Protein AF-A0A6G1I5U6-F1 (afdb_monomer_lite)

InterPro domains:
  IPR033118 EXPERA domain [PF05241] (6-93)
  IPR033118 EXPERA domain [PS51751] (1-90)
  IPR051987 Sigma-2 receptor-like [PTHR31204] (6-94)

Secondary structure (DSSP, 8-state):
-----S-HHHHHHHHHIIIIIHHHHHHHHHHHHTT-TTHHHHHHHHHHHHHHHHHHHHHHHHH-SSS-HHHHHHHHHHHHHHHHHHHHHHHHHHHHHHHHHHHHHHHHTT--

Sequence (112 aa):
MYADTASAWFKLYIWLEVLYHAPLSAWAVGALWRDDPKVPVHLLGYAVQTAVTTATCIAEYLSWEDFSAEQKLQLGYLYVPYLAVAVFMGVDMFGRLLGQVERARGGVKKVQ

Structure (mmCIF, N/CA/C/O backbone):
data_AF-A0A6G1I5U6-F1
#
_entry.id   AF-A0A6G1I5U6-F1
#
loop_
_atom_site.group_PDB
_atom_site.id
_atom_site.type_symbol
_atom_site.label_atom_id
_atom_site.label_alt_id
_atom_site.label_comp_id
_atom_site.label_asym_id
_atom_site.label_entity_id
_atom_site.label_seq_id
_atom_site.pdbx_PDB_ins_code
_atom_site.Cartn_x
_atom_site.Cartn_y
_atom_site.Cartn_z
_atom_site.occupancy
_atom_site.B_iso_or_equiv
_atom_site.auth_seq_id
_atom_site.auth_comp_id
_atom_site.auth_asym_id
_atom_site.auth_atom_id
_atom_site.pdbx_PDB_model_num
ATOM 1 N N . MET A 1 1 ? -5.345 -16.663 -31.226 1.00 42.28 1 MET A N 1
ATOM 2 C CA . MET A 1 1 ? -5.432 -16.838 -29.762 1.00 42.28 1 MET A CA 1
ATOM 3 C C . MET A 1 1 ? -4.231 -16.113 -29.181 1.00 42.28 1 MET A C 1
ATOM 5 O O . MET A 1 1 ? -3.128 -16.620 -29.320 1.00 42.28 1 MET A O 1
ATOM 9 N N . TYR A 1 2 ? -4.400 -14.874 -28.706 1.00 48.34 2 TYR A N 1
ATOM 10 C CA . TYR A 1 2 ? -3.293 -14.122 -28.108 1.00 48.34 2 TYR A CA 1
ATOM 11 C C . TYR A 1 2 ? -2.873 -14.864 -26.842 1.00 48.34 2 TYR A C 1
ATOM 13 O O . TYR A 1 2 ? -3.663 -14.976 -25.907 1.00 48.34 2 TYR A O 1
ATOM 21 N N . ALA A 1 3 ? -1.678 -15.455 -26.866 1.00 49.84 3 ALA A N 1
ATOM 22 C CA . ALA A 1 3 ? -1.072 -16.005 -25.670 1.00 49.84 3 ALA A CA 1
ATOM 23 C C . ALA A 1 3 ? -0.978 -14.866 -24.655 1.00 49.84 3 ALA A C 1
ATOM 25 O O . ALA A 1 3 ? -0.469 -13.794 -24.960 1.00 49.84 3 ALA A O 1
ATOM 26 N N . ASP A 1 4 ? -1.558 -15.093 -23.490 1.00 58.81 4 ASP A N 1
ATOM 27 C CA . ASP A 1 4 ? -1.615 -14.164 -22.377 1.00 58.81 4 ASP A CA 1
ATOM 28 C C . ASP A 1 4 ? -0.184 -13.892 -21.873 1.00 58.81 4 ASP A C 1
ATOM 30 O O . ASP A 1 4 ? 0.354 -14.659 -21.070 1.00 58.81 4 ASP A O 1
ATOM 34 N N . THR A 1 5 ? 0.446 -12.846 -22.430 1.00 69.62 5 THR A N 1
ATOM 35 C CA . THR A 1 5 ? 1.865 -12.472 -22.264 1.00 69.62 5 THR A CA 1
ATOM 36 C C . THR A 1 5 ? 2.197 -11.938 -20.876 1.00 69.62 5 THR A C 1
ATOM 38 O O . THR A 1 5 ? 3.357 -11.645 -20.595 1.00 69.62 5 THR A O 1
ATOM 41 N N . ALA A 1 6 ? 1.201 -11.784 -20.003 1.00 76.50 6 ALA A N 1
ATOM 42 C CA . ALA A 1 6 ? 1.443 -11.401 -18.627 1.00 76.50 6 ALA A CA 1
ATOM 43 C C . ALA A 1 6 ? 2.128 -12.543 -17.864 1.00 76.50 6 ALA A C 1
ATOM 45 O O . ALA A 1 6 ? 1.828 -13.728 -18.043 1.00 76.50 6 ALA A O 1
ATOM 46 N N . SER A 1 7 ? 3.030 -12.178 -16.961 1.00 85.81 7 SER A N 1
ATOM 47 C CA . SER A 1 7 ? 3.628 -13.118 -16.023 1.00 85.81 7 SER A CA 1
ATOM 48 C C . SER A 1 7 ? 2.555 -13.734 -15.111 1.00 85.81 7 SER A C 1
ATOM 50 O O . SER A 1 7 ? 1.530 -13.121 -14.800 1.00 85.81 7 SER A O 1
ATOM 52 N N . ALA A 1 8 ? 2.778 -14.969 -14.655 1.00 90.44 8 ALA A N 1
ATOM 53 C CA . ALA A 1 8 ? 1.827 -15.657 -13.777 1.00 90.44 8 ALA A CA 1
ATOM 54 C C . ALA A 1 8 ? 1.589 -14.902 -12.453 1.00 90.44 8 ALA A C 1
ATOM 56 O O . ALA A 1 8 ? 0.464 -14.876 -11.952 1.00 90.44 8 ALA A O 1
ATOM 57 N N . TRP A 1 9 ? 2.624 -14.243 -11.919 1.00 90.06 9 TRP A N 1
ATOM 58 C CA . TRP A 1 9 ? 2.517 -13.421 -10.713 1.00 90.06 9 TRP A CA 1
ATOM 59 C C . TRP A 1 9 ? 1.619 -12.196 -10.931 1.00 90.06 9 TRP A C 1
ATOM 61 O O . TRP A 1 9 ? 0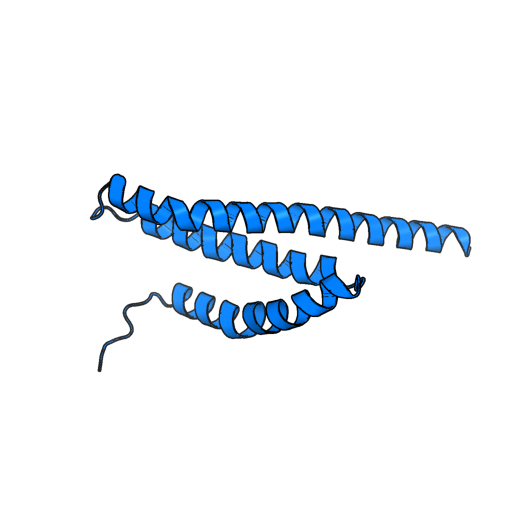.818 -11.866 -10.059 1.00 90.06 9 TRP A O 1
ATOM 71 N N . PHE A 1 10 ? 1.680 -11.563 -12.107 1.00 90.50 10 PHE A N 1
ATOM 72 C CA . PHE A 1 10 ? 0.854 -10.395 -12.407 1.00 90.50 10 PHE A CA 1
ATOM 73 C C . PHE A 1 10 ? -0.621 -10.786 -12.505 1.00 90.50 10 PHE A C 1
ATOM 75 O O . PHE A 1 10 ? -1.482 -10.126 -11.930 1.00 90.50 10 PHE A O 1
ATOM 82 N N . LYS A 1 11 ? -0.919 -11.929 -13.137 1.00 91.50 11 LYS A N 1
ATOM 83 C CA . LYS A 1 11 ? -2.285 -12.479 -13.183 1.00 91.50 11 LYS A CA 1
ATOM 84 C C . LYS A 1 11 ? -2.825 -12.771 -11.789 1.00 91.50 11 LYS A C 1
ATOM 86 O O . LYS A 1 11 ? -3.983 -12.472 -11.515 1.00 91.50 11 LYS A O 1
ATOM 91 N N . LEU A 1 12 ? -1.999 -13.329 -10.903 1.00 93.25 12 LEU A N 1
ATOM 92 C CA . LEU A 1 12 ? -2.380 -13.537 -9.507 1.00 93.25 12 LEU A CA 1
ATOM 93 C C . LEU A 1 12 ? -2.746 -12.208 -8.831 1.00 93.25 12 LEU A C 1
ATOM 95 O O . LEU A 1 12 ? -3.758 -12.147 -8.140 1.00 93.25 12 LEU A O 1
ATOM 99 N N . TYR A 1 13 ? -1.977 -11.142 -9.058 1.00 94.12 13 TYR A N 1
ATOM 100 C CA . TYR A 1 13 ? -2.279 -9.822 -8.496 1.00 94.12 13 TYR A CA 1
ATOM 101 C C . TYR A 1 13 ? -3.589 -9.236 -9.027 1.00 94.12 13 TYR A C 1
ATOM 103 O O . TYR A 1 13 ? -4.362 -8.710 -8.232 1.00 94.12 13 TYR A O 1
ATOM 111 N N . ILE A 1 14 ? -3.900 -9.415 -10.315 1.00 92.81 14 ILE A N 1
ATOM 112 C CA . ILE A 1 14 ? -5.213 -9.043 -10.869 1.00 92.81 14 ILE A CA 1
ATOM 113 C C . ILE A 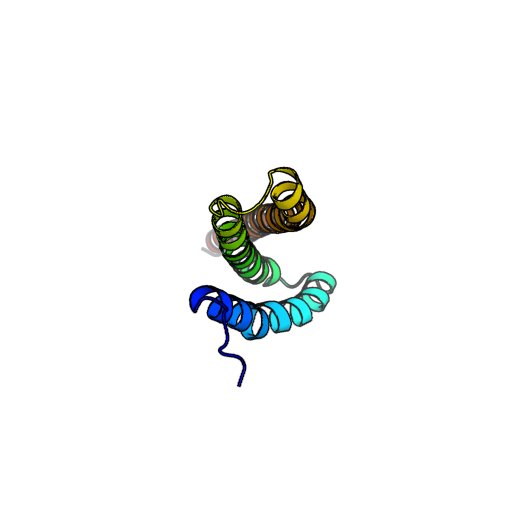1 14 ? -6.342 -9.817 -10.177 1.00 92.81 14 ILE A C 1
ATOM 115 O O . ILE A 1 14 ? -7.354 -9.232 -9.796 1.00 92.81 14 ILE A O 1
ATOM 119 N N . TRP A 1 15 ? -6.175 -11.123 -9.954 1.00 93.88 15 TRP A N 1
ATOM 120 C CA . TRP A 1 15 ? -7.167 -11.912 -9.219 1.00 93.88 15 TRP A CA 1
ATOM 121 C C . TRP A 1 15 ? -7.335 -11.444 -7.775 1.00 93.88 15 TRP A C 1
ATOM 123 O O . TRP A 1 15 ? -8.462 -11.359 -7.293 1.00 93.88 15 TRP A O 1
ATOM 133 N N . LEU A 1 16 ? -6.243 -11.109 -7.089 1.00 93.88 16 LEU A N 1
ATOM 134 C CA . LEU A 1 16 ? -6.296 -10.537 -5.745 1.00 93.88 16 LEU A CA 1
ATOM 135 C C . LEU A 1 16 ? -7.011 -9.178 -5.735 1.00 93.88 16 LEU A C 1
ATOM 137 O O . LEU A 1 16 ? -7.788 -8.898 -4.825 1.00 93.88 16 LEU A O 1
ATOM 141 N N . GLU A 1 17 ? -6.807 -8.347 -6.751 1.00 92.38 17 GLU A N 1
ATOM 142 C CA . GLU A 1 17 ? -7.501 -7.068 -6.874 1.00 92.38 17 GLU A CA 1
ATOM 143 C C . GLU A 1 17 ? -9.010 -7.267 -7.087 1.00 92.38 17 GLU A C 1
ATOM 145 O O . GLU A 1 17 ? -9.829 -6.670 -6.389 1.00 92.38 17 GLU A O 1
ATOM 150 N N . VAL A 1 18 ? -9.402 -8.180 -7.975 1.00 93.50 18 VAL A N 1
ATOM 151 C CA . VAL A 1 18 ? -10.817 -8.454 -8.272 1.00 93.50 18 VAL A CA 1
ATOM 152 C C . VAL A 1 18 ? -11.533 -9.144 -7.109 1.00 93.50 18 VAL A C 1
ATOM 154 O O . VAL A 1 18 ? -12.679 -8.813 -6.817 1.00 93.50 18 VAL A O 1
ATOM 157 N N . LEU A 1 19 ? -10.893 -10.108 -6.445 1.00 94.19 19 LEU A N 1
ATOM 158 C CA . LEU A 1 19 ? -11.540 -10.934 -5.419 1.00 94.19 19 LEU A CA 1
ATOM 159 C C . LEU A 1 19 ? -11.446 -10.341 -4.013 1.00 94.19 19 LEU A C 1
ATOM 161 O O . LEU A 1 19 ? -12.317 -10.612 -3.189 1.00 94.19 19 LEU A O 1
ATOM 165 N N . TYR A 1 20 ? -10.407 -9.555 -3.724 1.00 92.44 20 TYR A N 1
ATOM 166 C CA . TYR A 1 20 ? -10.200 -8.963 -2.404 1.00 92.44 20 TYR A CA 1
ATOM 167 C C . TYR A 1 20 ? -10.339 -7.441 -2.426 1.00 92.44 20 TYR A C 1
ATOM 169 O O . TYR A 1 20 ? -11.166 -6.917 -1.681 1.00 92.44 20 TYR A O 1
ATOM 177 N N . HIS A 1 21 ? -9.601 -6.722 -3.281 1.00 92.81 21 HIS A N 1
ATOM 178 C CA . HIS A 1 21 ? -9.656 -5.253 -3.270 1.00 92.81 21 HIS A CA 1
ATOM 179 C C . HIS A 1 21 ? -11.039 -4.730 -3.653 1.00 92.81 21 HIS A C 1
ATOM 181 O O . HIS A 1 21 ? -11.623 -3.988 -2.874 1.00 92.81 21 HIS A O 1
ATOM 187 N N . ALA A 1 22 ? -11.603 -5.136 -4.792 1.00 93.88 22 ALA A N 1
ATOM 188 C CA . ALA A 1 22 ? -12.858 -4.571 -5.286 1.00 93.88 22 ALA A CA 1
ATOM 189 C C . ALA A 1 22 ? -14.046 -4.755 -4.311 1.00 93.88 22 ALA A C 1
ATOM 191 O O . ALA A 1 22 ? -14.693 -3.754 -3.975 1.00 93.88 22 ALA A O 1
ATOM 192 N N . PRO A 1 23 ? -14.325 -5.961 -3.773 1.00 94.81 23 PRO A N 1
ATOM 193 C CA . PRO A 1 23 ? -15.370 -6.137 -2.767 1.00 94.81 23 PRO A CA 1
ATOM 194 C C . PRO A 1 23 ? -15.088 -5.352 -1.486 1.00 94.81 23 PRO A C 1
ATOM 196 O O . PRO A 1 23 ? -16.004 -4.765 -0.902 1.00 94.81 23 PRO A O 1
ATOM 199 N N . LEU A 1 24 ? -13.823 -5.309 -1.050 1.00 94.69 24 LEU A N 1
ATOM 200 C CA . LEU A 1 24 ? -13.465 -4.602 0.169 1.00 94.69 24 LEU A CA 1
ATOM 201 C C . LEU A 1 24 ? -13.583 -3.090 0.008 1.00 94.69 24 LEU A C 1
ATOM 203 O O . LEU A 1 24 ? -14.098 -2.451 0.915 1.00 94.69 24 LEU A O 1
ATOM 207 N N . SER A 1 25 ? -13.183 -2.517 -1.126 1.00 94.06 25 SER A N 1
ATOM 208 C CA . SER A 1 25 ? -13.344 -1.093 -1.430 1.00 94.06 25 SER A CA 1
ATOM 209 C C . SER A 1 25 ? -14.818 -0.697 -1.432 1.00 94.06 25 SER A C 1
ATOM 211 O O . SER A 1 25 ? -15.178 0.304 -0.813 1.00 94.06 25 SER A O 1
ATOM 213 N N . ALA A 1 26 ? -15.689 -1.512 -2.041 1.00 95.44 26 ALA A N 1
ATOM 214 C CA . ALA A 1 26 ? -17.132 -1.276 -2.028 1.00 95.44 26 ALA A CA 1
ATOM 215 C C . ALA A 1 26 ? -17.701 -1.266 -0.597 1.00 95.44 26 ALA A C 1
ATOM 217 O O . ALA A 1 26 ? -18.475 -0.378 -0.233 1.00 95.44 26 ALA A O 1
ATOM 218 N N . TRP A 1 27 ? -17.281 -2.212 0.247 1.00 96.25 27 TRP A N 1
ATOM 219 C CA . TRP A 1 27 ? -17.676 -2.242 1.656 1.00 96.25 27 TRP A CA 1
ATOM 220 C C . TRP A 1 27 ? -17.061 -1.093 2.473 1.00 96.25 27 TRP A C 1
ATOM 222 O O . TRP A 1 27 ? -17.746 -0.501 3.313 1.00 96.25 27 TRP A O 1
ATOM 232 N N . ALA A 1 28 ? -15.791 -0.768 2.228 1.00 93.81 28 ALA A N 1
ATOM 233 C CA . ALA A 1 28 ? -14.997 0.178 3.001 1.00 93.81 28 ALA A CA 1
ATOM 234 C C . ALA A 1 28 ? -15.539 1.602 2.904 1.00 93.81 28 ALA A C 1
ATOM 236 O O . ALA A 1 28 ? -15.561 2.293 3.916 1.00 93.81 28 ALA A O 1
ATOM 237 N N . VAL A 1 29 ? -16.045 2.024 1.740 1.00 94.25 29 VAL A N 1
ATOM 238 C CA . VAL A 1 29 ? -16.688 3.343 1.583 1.00 94.25 29 VAL A CA 1
ATOM 239 C C . VAL A 1 29 ? -17.845 3.500 2.572 1.00 94.25 29 VAL A C 1
ATOM 241 O O . VAL A 1 29 ? -17.905 4.472 3.324 1.00 94.25 29 VAL A O 1
ATOM 244 N N . GLY A 1 30 ? -18.731 2.502 2.642 1.00 93.94 30 GLY A N 1
ATOM 245 C CA . GLY A 1 30 ? -19.825 2.506 3.611 1.00 93.94 30 GLY A CA 1
ATOM 246 C C . GLY A 1 30 ? -19.353 2.317 5.056 1.00 93.94 30 GLY A C 1
ATOM 247 O O . GLY A 1 30 ? -19.981 2.840 5.972 1.00 93.94 30 GLY A O 1
ATOM 248 N N . ALA A 1 31 ? -18.274 1.562 5.276 1.00 94.12 31 ALA A N 1
ATOM 249 C CA . ALA A 1 31 ? -17.712 1.289 6.601 1.00 94.12 31 ALA A CA 1
ATOM 250 C C . ALA A 1 31 ? -17.040 2.516 7.222 1.00 94.12 31 ALA A C 1
ATOM 252 O O . ALA A 1 31 ? -17.217 2.770 8.411 1.00 94.12 31 ALA A O 1
ATOM 253 N N . LEU A 1 32 ? -16.339 3.300 6.406 1.00 92.81 32 LEU A N 1
ATOM 254 C CA . LEU A 1 32 ? -15.744 4.574 6.791 1.00 92.81 32 LEU A CA 1
ATOM 255 C C . LEU A 1 32 ? -16.819 5.596 7.158 1.00 92.81 32 LEU A C 1
ATOM 257 O O . LEU A 1 32 ? -16.671 6.296 8.153 1.00 92.81 32 LEU A O 1
ATOM 261 N N . TRP A 1 33 ? -17.925 5.651 6.409 1.00 94.31 33 TRP A N 1
ATOM 262 C CA . TRP A 1 33 ? -19.008 6.589 6.714 1.00 94.31 33 TRP A CA 1
ATOM 263 C C . TRP A 1 33 ? -19.702 6.274 8.050 1.00 94.31 33 TRP A C 1
ATOM 265 O O . TRP A 1 33 ? -20.077 7.183 8.786 1.00 94.31 33 TRP A O 1
ATOM 275 N N . ARG A 1 34 ? -19.839 4.993 8.403 1.00 94.94 34 ARG A N 1
ATOM 276 C CA . ARG A 1 34 ? -20.462 4.565 9.669 1.00 94.94 34 ARG A CA 1
ATOM 277 C C . ARG A 1 34 ? -19.482 4.412 10.844 1.00 94.94 34 ARG A C 1
ATOM 279 O O . ARG A 1 34 ? -19.898 3.907 11.880 1.00 94.94 34 ARG A O 1
ATOM 286 N N . ASP A 1 35 ? -18.216 4.796 10.668 1.00 90.75 35 ASP A N 1
ATOM 287 C CA . ASP A 1 35 ? -17.122 4.623 11.642 1.00 90.75 35 ASP A CA 1
ATOM 288 C C . ASP A 1 35 ? -17.042 3.191 12.219 1.00 90.75 35 ASP A C 1
ATOM 290 O O . ASP A 1 35 ? -16.991 2.961 13.428 1.00 90.75 35 ASP A O 1
ATOM 294 N N . ASP A 1 36 ? -17.099 2.186 11.337 1.00 93.50 36 ASP A N 1
ATOM 295 C CA . ASP A 1 36 ? -17.134 0.778 11.745 1.00 93.50 36 ASP A CA 1
ATOM 296 C C . ASP A 1 36 ? -15.810 0.360 12.424 1.00 93.50 36 ASP A C 1
ATOM 298 O O . ASP A 1 36 ? -14.731 0.538 11.845 1.00 93.50 36 ASP A O 1
ATOM 302 N N . PRO A 1 37 ? -15.843 -0.268 13.619 1.00 92.81 37 PRO A N 1
ATOM 303 C CA . PRO A 1 37 ? -14.634 -0.617 14.363 1.00 92.81 37 PRO A CA 1
ATOM 304 C C . PRO A 1 37 ? -13.739 -1.635 13.646 1.00 92.81 37 PRO A C 1
ATOM 306 O O . PRO A 1 37 ? -12.578 -1.776 14.025 1.00 92.81 37 PRO A O 1
ATOM 309 N N . LYS A 1 38 ? -14.243 -2.336 12.620 1.00 94.19 38 LYS A N 1
ATOM 310 C CA . LYS A 1 38 ? -13.484 -3.301 11.811 1.00 94.19 38 LYS A CA 1
ATOM 311 C C . LYS A 1 38 ? -12.699 -2.643 10.674 1.00 94.19 38 LYS A C 1
ATOM 313 O O . LYS A 1 38 ? -11.897 -3.316 10.029 1.00 94.19 38 LYS A O 1
ATOM 318 N N . VAL A 1 39 ? -12.903 -1.352 10.411 1.00 94.62 39 VAL A N 1
ATOM 319 C CA . VAL A 1 39 ? -12.185 -0.620 9.355 1.00 94.62 39 VAL A CA 1
ATOM 320 C C . VAL 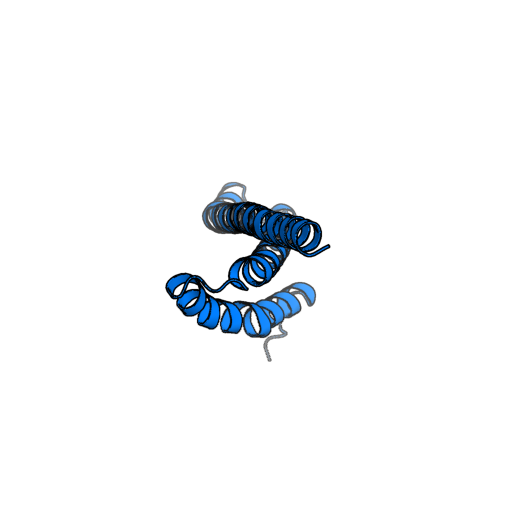A 1 39 ? -10.661 -0.749 9.494 1.00 94.62 39 VAL A C 1
ATOM 322 O O . VAL A 1 39 ? -10.039 -1.127 8.500 1.00 94.62 39 VAL A O 1
ATOM 325 N N . PRO A 1 40 ? -10.045 -0.545 10.681 1.00 93.81 40 PRO A N 1
ATOM 326 C CA . PRO A 1 40 ? -8.592 -0.603 10.816 1.00 93.81 40 PRO A CA 1
ATOM 327 C C . PRO A 1 40 ? -7.983 -1.944 10.413 1.00 93.81 40 PRO A C 1
ATOM 329 O O . PRO A 1 40 ? -6.982 -1.971 9.708 1.00 93.81 40 PRO A O 1
ATOM 332 N N . VAL A 1 41 ? -8.595 -3.071 10.788 1.00 95.69 41 VAL A N 1
ATOM 333 C CA . VAL A 1 41 ? -8.042 -4.390 10.440 1.00 95.69 41 VAL A CA 1
ATOM 334 C C . VAL A 1 41 ? -8.155 -4.684 8.942 1.00 95.69 41 VAL A C 1
ATOM 336 O O . VAL A 1 41 ? -7.209 -5.182 8.333 1.00 95.69 41 VAL A O 1
ATOM 339 N N . HIS A 1 42 ? -9.285 -4.337 8.326 1.00 95.56 42 HIS A N 1
ATOM 340 C CA . HIS A 1 42 ? -9.515 -4.592 6.908 1.00 95.56 42 HIS A CA 1
ATOM 341 C C . HIS A 1 42 ? -8.668 -3.687 6.009 1.00 95.56 42 HIS A C 1
ATOM 343 O O . HIS A 1 42 ? -8.013 -4.177 5.089 1.00 95.56 42 HIS A O 1
ATOM 349 N N . LEU A 1 43 ? -8.645 -2.382 6.289 1.00 95.69 43 LEU A N 1
ATOM 350 C CA . LEU A 1 43 ? -7.860 -1.431 5.505 1.00 95.69 43 LEU A CA 1
ATOM 351 C C . LEU A 1 43 ? -6.353 -1.606 5.711 1.00 95.69 43 LEU A C 1
ATOM 353 O O . LEU A 1 43 ? -5.599 -1.332 4.783 1.00 95.69 43 LEU A O 1
ATOM 357 N N . LEU A 1 44 ? -5.901 -2.121 6.861 1.00 95.94 44 LEU A N 1
ATOM 358 C CA . LEU A 1 44 ? -4.499 -2.501 7.050 1.00 95.94 44 LEU A CA 1
ATOM 359 C C . LEU A 1 44 ? -4.092 -3.651 6.115 1.00 95.94 44 LEU A C 1
ATOM 361 O O . LEU A 1 44 ? -3.060 -3.559 5.455 1.00 95.94 44 LEU A O 1
ATOM 365 N N . GLY A 1 45 ? -4.909 -4.707 6.016 1.00 95.69 45 GLY A N 1
ATOM 366 C CA . GLY A 1 45 ? -4.660 -5.819 5.089 1.00 95.69 45 GLY A CA 1
ATOM 367 C C . GLY A 1 45 ? -4.625 -5.358 3.629 1.00 95.69 45 GLY A C 1
ATOM 368 O O . GLY A 1 45 ? -3.680 -5.666 2.902 1.00 95.69 45 GLY A O 1
ATOM 369 N N . TYR A 1 46 ? -5.597 -4.532 3.237 1.00 95.50 46 TYR A N 1
ATOM 370 C CA . TYR A 1 46 ? -5.636 -3.889 1.922 1.00 95.50 46 TYR A CA 1
ATOM 371 C C . TYR A 1 46 ? -4.384 -3.050 1.650 1.00 95.50 46 TYR A C 1
ATOM 373 O O . TYR A 1 46 ? -3.779 -3.168 0.586 1.00 95.50 46 TYR A O 1
ATOM 381 N N . ALA A 1 47 ? -3.985 -2.203 2.603 1.00 96.31 47 ALA A N 1
ATOM 382 C CA . ALA A 1 47 ? -2.835 -1.316 2.475 1.00 96.31 47 ALA A CA 1
ATOM 383 C C . ALA A 1 47 ? -1.538 -2.100 2.249 1.00 96.31 47 ALA A C 1
ATOM 385 O O . ALA A 1 47 ? -0.790 -1.799 1.320 1.00 96.31 47 ALA A O 1
ATOM 386 N N . VAL A 1 48 ? -1.294 -3.131 3.063 1.00 96.56 48 VAL A N 1
ATOM 387 C CA . VAL A 1 48 ? -0.099 -3.977 2.950 1.00 96.56 48 VAL A CA 1
ATOM 388 C C . VAL A 1 48 ? -0.085 -4.716 1.618 1.00 96.56 48 VAL A C 1
ATOM 390 O O . VAL A 1 48 ? 0.926 -4.690 0.919 1.00 96.56 48 VAL A O 1
ATOM 393 N N . GLN A 1 49 ? -1.206 -5.330 1.234 1.00 95.88 49 GLN A N 1
ATOM 394 C CA . GLN A 1 49 ? -1.301 -6.040 -0.038 1.00 95.88 49 GLN A CA 1
ATOM 395 C C . GLN A 1 49 ? -1.044 -5.096 -1.220 1.00 95.88 49 GLN A C 1
ATOM 397 O O . GLN A 1 49 ? -0.211 -5.400 -2.070 1.00 95.88 49 GLN A O 1
ATOM 402 N N . THR A 1 50 ? -1.690 -3.927 -1.230 1.00 95.38 50 THR A N 1
ATOM 403 C CA . THR A 1 50 ? -1.503 -2.894 -2.260 1.00 95.38 50 THR A CA 1
ATOM 404 C C . THR A 1 50 ? -0.054 -2.424 -2.330 1.00 95.38 50 THR A C 1
ATOM 406 O O . THR A 1 50 ? 0.492 -2.276 -3.422 1.00 95.38 50 THR A O 1
ATOM 409 N N . ALA A 1 51 ? 0.601 -2.214 -1.185 1.00 95.94 51 ALA A N 1
ATOM 410 C CA . ALA A 1 51 ? 1.997 -1.801 -1.149 1.00 95.94 51 ALA A CA 1
ATOM 411 C C . ALA A 1 51 ? 2.919 -2.866 -1.761 1.00 95.94 51 ALA A C 1
ATOM 413 O O . ALA A 1 51 ? 3.779 -2.530 -2.571 1.00 95.94 51 ALA A O 1
ATOM 414 N N . VAL A 1 52 ? 2.713 -4.148 -1.438 1.00 95.75 52 VAL A N 1
ATOM 415 C CA . VAL A 1 52 ? 3.524 -5.259 -1.964 1.00 95.75 52 VAL A CA 1
ATOM 416 C C . VAL A 1 52 ? 3.331 -5.441 -3.469 1.00 95.75 52 VAL A C 1
ATOM 418 O O . VAL A 1 52 ? 4.319 -5.559 -4.199 1.00 95.75 52 VAL A O 1
ATOM 421 N N . THR A 1 53 ? 2.090 -5.440 -3.962 1.00 94.31 53 THR A N 1
ATOM 422 C CA . THR A 1 53 ? 1.827 -5.612 -5.399 1.00 94.31 53 THR A CA 1
ATOM 423 C C . THR A 1 53 ? 2.372 -4.430 -6.198 1.00 94.31 53 THR A C 1
ATOM 425 O O . THR A 1 53 ? 3.077 -4.631 -7.185 1.00 94.31 53 THR A O 1
ATOM 428 N N . THR A 1 54 ? 2.152 -3.202 -5.721 1.00 93.69 54 THR A N 1
ATOM 429 C CA . THR A 1 54 ? 2.653 -1.976 -6.364 1.00 93.69 54 THR A CA 1
ATOM 430 C C . THR A 1 54 ? 4.179 -1.916 -6.345 1.00 93.69 54 THR A C 1
ATOM 432 O O . THR A 1 54 ? 4.787 -1.598 -7.364 1.00 93.69 54 THR A O 1
ATOM 435 N N . ALA A 1 55 ? 4.820 -2.271 -5.227 1.00 94.31 55 ALA A N 1
ATOM 436 C CA . ALA A 1 55 ? 6.277 -2.328 -5.128 1.00 94.31 55 ALA A CA 1
ATOM 437 C C . ALA A 1 55 ? 6.878 -3.387 -6.062 1.00 94.31 55 ALA A C 1
ATOM 439 O O . ALA A 1 55 ? 7.921 -3.140 -6.662 1.00 94.31 55 ALA A O 1
ATOM 440 N N . THR A 1 56 ? 6.205 -4.531 -6.235 1.00 94.38 56 THR A N 1
ATOM 441 C CA . THR A 1 56 ? 6.619 -5.561 -7.201 1.00 94.38 56 THR A CA 1
ATOM 442 C C . THR A 1 56 ? 6.580 -5.009 -8.625 1.00 94.38 56 THR A C 1
ATOM 444 O O . THR A 1 56 ? 7.553 -5.149 -9.357 1.00 94.38 56 THR A O 1
ATOM 447 N N . CYS A 1 57 ? 5.500 -4.317 -9.005 1.00 91.19 57 CYS A N 1
ATOM 448 C CA . CYS A 1 57 ? 5.403 -3.672 -10.316 1.00 91.19 57 CYS A CA 1
ATOM 449 C C . CYS A 1 57 ? 6.479 -2.594 -10.512 1.00 91.19 57 CYS A C 1
ATOM 451 O O . CYS A 1 57 ? 7.026 -2.478 -11.606 1.00 91.19 57 CYS A O 1
ATOM 453 N N . ILE A 1 58 ? 6.811 -1.837 -9.458 1.00 92.75 58 ILE A N 1
ATOM 454 C CA . ILE A 1 58 ? 7.905 -0.857 -9.489 1.00 92.75 58 ILE A CA 1
ATOM 455 C C . ILE A 1 58 ? 9.252 -1.537 -9.722 1.00 92.75 58 ILE A C 1
ATOM 457 O O . ILE A 1 58 ? 10.001 -1.125 -10.605 1.00 92.75 58 ILE A O 1
ATOM 461 N N . ALA A 1 59 ? 9.557 -2.587 -8.961 1.00 93.25 59 ALA A N 1
ATOM 462 C CA . ALA A 1 59 ? 10.794 -3.344 -9.123 1.00 93.25 59 ALA A CA 1
ATOM 463 C C . ALA A 1 59 ? 10.920 -3.928 -10.541 1.00 93.25 59 ALA A C 1
ATOM 465 O O . ALA A 1 59 ? 11.988 -3.837 -11.146 1.00 93.25 59 ALA A O 1
ATOM 466 N N . GLU A 1 60 ? 9.820 -4.449 -11.089 1.00 91.88 60 GLU A N 1
ATOM 467 C CA . GLU A 1 60 ? 9.761 -5.006 -12.440 1.00 91.88 60 GLU A CA 1
ATOM 468 C C . GLU A 1 60 ? 10.103 -3.953 -13.504 1.00 91.88 60 GLU A C 1
ATOM 470 O O . GLU A 1 60 ? 11.066 -4.139 -14.246 1.00 91.88 60 GLU A O 1
ATOM 475 N N . TYR A 1 61 ? 9.395 -2.815 -13.564 1.00 89.25 61 TYR A N 1
ATOM 476 C CA . TYR A 1 61 ? 9.658 -1.834 -14.629 1.00 89.25 61 TYR A CA 1
ATOM 477 C C . TYR A 1 61 ? 11.020 -1.143 -14.481 1.00 89.25 61 TYR A C 1
ATOM 479 O O . TYR A 1 61 ? 11.607 -0.689 -15.467 1.00 89.25 61 TYR A O 1
ATOM 487 N N . LEU A 1 62 ? 11.543 -1.039 -13.254 1.00 90.50 62 LEU A N 1
ATOM 488 C CA . LEU A 1 62 ? 12.885 -0.508 -13.025 1.00 90.50 62 LEU A CA 1
ATOM 489 C C . LEU A 1 62 ? 13.960 -1.438 -13.595 1.00 90.50 62 LEU A C 1
ATOM 491 O O . LEU A 1 62 ? 14.967 -0.929 -14.094 1.00 90.50 62 LEU A O 1
ATOM 495 N N . SER A 1 63 ? 13.719 -2.754 -13.583 1.00 91.19 63 SER A N 1
ATOM 496 C CA . SER A 1 63 ? 14.637 -3.771 -14.111 1.00 91.19 63 SER A CA 1
ATOM 497 C C . SER A 1 63 ? 14.735 -3.805 -15.640 1.00 91.19 63 SER A C 1
ATOM 499 O O . SER A 1 63 ? 15.708 -4.335 -16.166 1.00 91.19 63 SER A O 1
ATOM 501 N N . TRP A 1 64 ? 13.773 -3.227 -16.368 1.00 91.19 64 TRP A N 1
ATOM 502 C CA . TRP A 1 64 ? 13.770 -3.277 -17.831 1.00 91.19 64 TRP A CA 1
ATOM 503 C C . TRP A 1 64 ? 14.920 -2.469 -18.440 1.00 91.19 64 TRP A C 1
ATOM 505 O O . TRP A 1 64 ? 15.046 -1.275 -18.173 1.00 91.19 64 TRP A O 1
ATOM 515 N N . GLU A 1 65 ? 15.730 -3.078 -19.300 1.00 89.75 65 GLU A N 1
ATOM 516 C CA . GLU A 1 65 ? 16.857 -2.391 -19.954 1.00 89.75 65 GLU A CA 1
ATOM 517 C C . GLU A 1 65 ? 16.436 -1.637 -21.228 1.00 89.75 65 GLU A C 1
ATOM 519 O O . GLU A 1 65 ? 17.064 -0.649 -21.599 1.00 89.75 65 GLU A O 1
ATOM 524 N N . ASP A 1 66 ? 15.315 -2.031 -21.838 1.00 90.31 66 ASP A N 1
ATOM 525 C CA . ASP A 1 66 ? 14.859 -1.530 -23.144 1.00 90.31 66 ASP A CA 1
ATOM 526 C C . ASP A 1 66 ? 14.104 -0.184 -23.095 1.00 90.31 66 ASP A C 1
ATOM 528 O O . ASP A 1 66 ? 13.674 0.328 -24.129 1.00 90.31 66 ASP A O 1
ATOM 532 N N . PHE A 1 67 ? 13.916 0.400 -21.905 1.00 88.44 67 PHE A N 1
ATOM 533 C CA . PHE A 1 67 ? 13.130 1.625 -21.707 1.00 88.44 67 PHE A CA 1
ATOM 534 C C . PHE A 1 67 ? 13.983 2.792 -21.207 1.00 88.44 67 PHE A C 1
ATOM 536 O O . PHE A 1 67 ? 14.794 2.643 -20.289 1.00 88.44 67 PHE A O 1
ATOM 543 N N . SER A 1 68 ? 13.736 3.983 -21.762 1.00 90.06 68 SER A N 1
ATOM 544 C CA . SER A 1 68 ? 14.427 5.211 -21.366 1.00 90.06 68 SER A CA 1
ATOM 545 C C . SER A 1 68 ? 14.076 5.639 -19.938 1.00 90.06 68 SER A C 1
ATOM 547 O O . SER A 1 68 ? 13.033 5.277 -19.378 1.00 90.06 68 SER A O 1
ATOM 549 N N . ALA A 1 69 ? 14.939 6.466 -19.344 1.00 85.69 69 ALA A N 1
ATOM 550 C CA . ALA A 1 69 ? 14.693 7.033 -18.023 1.00 85.69 69 ALA A CA 1
ATOM 551 C C . ALA A 1 69 ? 13.409 7.880 -17.989 1.00 85.69 69 ALA A C 1
ATOM 553 O O . ALA A 1 69 ? 12.674 7.814 -17.003 1.00 85.69 69 ALA A O 1
ATOM 554 N N . GLU A 1 70 ? 13.083 8.616 -19.061 1.00 89.06 70 GLU A N 1
ATOM 555 C CA . GLU A 1 70 ? 11.833 9.381 -19.126 1.00 89.06 70 GLU A CA 1
ATOM 556 C C . GLU A 1 70 ? 10.607 8.463 -19.130 1.00 89.06 70 GLU A C 1
ATOM 558 O O . GLU A 1 70 ? 9.635 8.749 -18.435 1.00 89.06 70 GLU A O 1
ATOM 563 N N . GLN A 1 71 ? 10.650 7.339 -19.852 1.00 88.50 71 GLN A N 1
ATOM 564 C CA . GLN A 1 71 ? 9.543 6.376 -19.891 1.00 88.50 71 GLN A CA 1
ATOM 565 C C . GLN A 1 71 ? 9.302 5.735 -18.517 1.00 88.50 71 GLN A C 1
ATOM 567 O O . GLN A 1 71 ? 8.158 5.629 -18.070 1.00 88.50 71 GLN A O 1
ATOM 572 N N . LYS A 1 72 ? 10.376 5.380 -17.800 1.00 88.75 72 LYS A N 1
ATOM 573 C CA . LYS A 1 72 ? 10.288 4.874 -16.420 1.00 88.75 72 LYS A CA 1
ATOM 574 C C . LYS A 1 72 ? 9.764 5.937 -15.450 1.00 88.75 72 LYS A C 1
ATOM 576 O O . LYS A 1 72 ? 8.987 5.616 -14.552 1.00 88.75 72 LYS A O 1
ATOM 581 N N . LEU A 1 73 ? 10.141 7.203 -15.643 1.00 88.50 73 LEU A N 1
ATOM 582 C CA . LEU A 1 73 ? 9.647 8.323 -14.840 1.00 88.50 73 LEU A CA 1
ATOM 583 C C . LEU A 1 73 ? 8.144 8.563 -15.061 1.00 88.50 73 LEU A C 1
ATOM 585 O O . LEU A 1 73 ? 7.416 8.794 -14.097 1.00 88.50 73 LEU A O 1
ATOM 589 N N . GLN A 1 74 ? 7.668 8.453 -16.307 1.00 88.81 74 GLN A N 1
ATOM 590 C CA . GLN A 1 74 ? 6.240 8.544 -16.638 1.00 88.81 74 GLN A CA 1
ATOM 591 C C . GLN A 1 74 ? 5.416 7.489 -15.894 1.00 88.81 74 GLN A C 1
ATOM 593 O O . GLN A 1 74 ? 4.371 7.808 -15.330 1.00 88.81 74 GLN A O 1
ATOM 598 N N . LEU A 1 75 ? 5.918 6.254 -15.808 1.00 86.25 75 LEU A N 1
ATOM 599 C CA . LEU A 1 75 ? 5.293 5.208 -14.996 1.00 86.25 75 LEU A CA 1
ATOM 600 C C . LEU A 1 75 ? 5.350 5.542 -13.497 1.00 86.25 75 LEU A C 1
ATOM 602 O O . LEU A 1 75 ? 4.358 5.398 -12.779 1.00 86.25 75 LEU A O 1
ATOM 606 N N . GLY A 1 76 ? 6.483 6.069 -13.034 1.00 86.44 76 GLY A N 1
ATOM 607 C CA . GLY A 1 76 ? 6.676 6.503 -11.652 1.00 86.44 76 GLY A CA 1
ATOM 608 C C . GLY A 1 76 ? 5.647 7.530 -11.168 1.00 86.44 76 GLY A C 1
ATOM 609 O O . GLY A 1 76 ? 5.223 7.447 -10.016 1.00 86.44 76 GLY A O 1
ATOM 610 N N . TYR A 1 77 ? 5.174 8.438 -12.032 1.00 88.25 77 TYR A N 1
ATOM 611 C CA . TYR A 1 77 ? 4.150 9.430 -11.667 1.00 88.25 77 TYR A CA 1
ATOM 612 C C . TYR A 1 77 ? 2.836 8.818 -11.182 1.00 88.25 77 TYR A C 1
ATOM 614 O O . TYR A 1 77 ? 2.135 9.458 -10.404 1.00 88.25 77 TYR A O 1
ATOM 622 N N . LEU A 1 78 ? 2.497 7.602 -11.613 1.00 88.44 78 LEU A N 1
ATOM 623 C CA . LEU A 1 78 ? 1.296 6.910 -11.151 1.00 88.44 78 LEU A CA 1
ATOM 624 C C . LEU A 1 78 ? 1.605 5.959 -9.991 1.00 88.44 78 LEU A C 1
ATOM 626 O O . LEU A 1 78 ? 0.930 5.985 -8.961 1.00 88.44 78 LEU A O 1
ATOM 630 N N . TYR A 1 79 ? 2.642 5.133 -10.145 1.00 88.31 79 TYR A N 1
ATOM 631 C CA . TYR A 1 79 ? 2.953 4.065 -9.195 1.00 88.31 79 TYR A CA 1
ATOM 632 C C . TYR A 1 79 ? 3.451 4.593 -7.845 1.00 88.31 79 TYR A C 1
ATOM 634 O O . TYR A 1 79 ? 3.072 4.061 -6.802 1.00 88.31 79 TYR A O 1
ATOM 642 N N . VAL A 1 80 ? 4.269 5.651 -7.837 1.00 89.81 80 VAL A N 1
ATOM 643 C CA . VAL A 1 80 ? 4.853 6.184 -6.597 1.00 89.81 80 VAL A CA 1
ATOM 644 C C . VAL A 1 80 ? 3.792 6.836 -5.705 1.00 89.81 80 VAL A C 1
ATOM 646 O O . VAL A 1 80 ? 3.740 6.482 -4.525 1.00 89.81 80 VAL A O 1
ATOM 649 N N . PRO A 1 81 ? 2.902 7.719 -6.203 1.00 92.56 81 PRO A N 1
ATOM 650 C CA . PRO A 1 81 ? 1.815 8.244 -5.378 1.00 92.56 81 PRO A CA 1
ATOM 651 C C . PRO A 1 81 ? 0.869 7.153 -4.881 1.00 92.56 81 PRO A C 1
ATOM 653 O O . PRO A 1 81 ? 0.441 7.198 -3.730 1.00 92.56 81 PRO A O 1
ATOM 656 N N . TYR A 1 82 ? 0.578 6.148 -5.712 1.00 90.06 82 TYR A N 1
ATOM 657 C CA . TYR A 1 82 ? -0.279 5.036 -5.312 1.00 90.06 82 TYR A CA 1
ATOM 658 C C . TYR A 1 82 ? 0.335 4.228 -4.159 1.00 90.06 82 TYR A C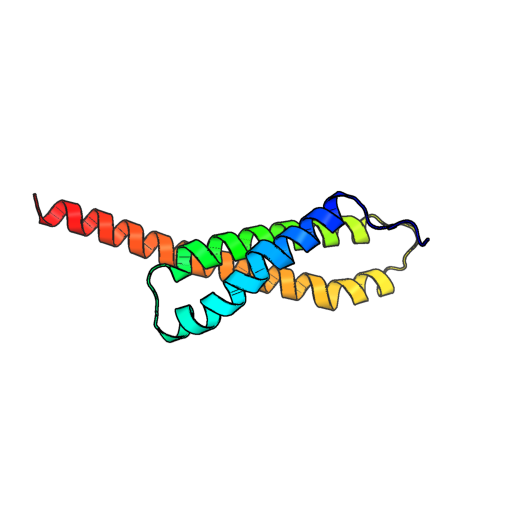 1
ATOM 660 O O . TYR A 1 82 ? -0.327 3.976 -3.149 1.00 90.06 82 TYR A O 1
ATOM 668 N N . LEU A 1 83 ? 1.634 3.919 -4.246 1.00 92.94 83 LEU A N 1
ATOM 669 C CA . LEU A 1 83 ? 2.381 3.285 -3.161 1.00 92.94 83 LEU A CA 1
ATOM 670 C C . LEU A 1 83 ? 2.413 4.163 -1.902 1.00 92.94 83 LEU A C 1
ATOM 672 O O . LEU A 1 83 ? 2.209 3.659 -0.798 1.00 92.94 83 LEU A O 1
ATOM 676 N N . ALA A 1 84 ? 2.629 5.471 -2.050 1.00 94.75 84 ALA A N 1
ATOM 677 C CA . ALA A 1 84 ? 2.662 6.403 -0.926 1.00 94.75 84 ALA A CA 1
ATOM 678 C C . ALA A 1 84 ? 1.327 6.430 -0.164 1.00 94.75 84 ALA A C 1
ATOM 680 O O . ALA A 1 84 ? 1.319 6.371 1.066 1.00 94.75 84 ALA A O 1
ATOM 681 N N . VAL A 1 85 ? 0.200 6.449 -0.883 1.00 94.38 85 VAL A N 1
ATOM 682 C CA . VAL A 1 85 ? -1.141 6.374 -0.285 1.00 94.38 85 VAL A CA 1
ATOM 683 C C . VAL A 1 85 ? -1.340 5.047 0.446 1.00 94.38 85 VAL A C 1
ATOM 685 O O . VAL A 1 85 ? -1.825 5.049 1.578 1.00 94.38 85 VAL A O 1
ATOM 688 N N . ALA A 1 86 ? -0.931 3.925 -0.153 1.00 94.31 86 ALA A N 1
ATOM 689 C CA . ALA A 1 86 ? -1.036 2.614 0.482 1.00 94.31 86 ALA A CA 1
ATOM 690 C C . ALA A 1 86 ? -0.242 2.551 1.797 1.00 94.31 86 ALA A C 1
ATOM 692 O O . ALA A 1 86 ? -0.773 2.122 2.820 1.00 94.31 86 ALA A O 1
ATOM 693 N N . VAL A 1 87 ? 0.999 3.045 1.807 1.00 95.31 87 VAL A N 1
ATOM 694 C CA . VAL A 1 87 ? 1.842 3.083 3.013 1.00 95.31 87 VAL A CA 1
ATOM 695 C C . VAL A 1 87 ? 1.243 3.995 4.081 1.00 95.31 87 VAL A C 1
ATOM 697 O O . VAL A 1 87 ? 1.145 3.592 5.240 1.00 95.31 87 VAL A O 1
ATOM 700 N N . PHE A 1 88 ? 0.798 5.196 3.705 1.00 97.06 88 PHE A N 1
ATOM 701 C CA . PHE A 1 88 ? 0.174 6.135 4.637 1.00 97.06 88 PHE A CA 1
ATOM 702 C C . PHE A 1 88 ? -1.082 5.541 5.288 1.00 97.06 88 PHE A C 1
ATOM 704 O O . PHE A 1 88 ? -1.219 5.564 6.511 1.00 97.06 88 PHE A O 1
ATOM 711 N N . MET A 1 89 ? -1.960 4.940 4.481 1.00 96.00 89 MET A N 1
ATOM 712 C CA . MET A 1 89 ? -3.147 4.240 4.969 1.00 96.00 89 MET A CA 1
ATOM 713 C C . MET A 1 89 ? -2.774 3.084 5.904 1.00 96.00 89 MET A C 1
ATOM 715 O O . MET A 1 89 ? -3.406 2.915 6.943 1.00 96.00 89 MET A O 1
ATOM 719 N N . GLY A 1 90 ? -1.728 2.318 5.583 1.00 95.81 90 GLY A N 1
ATOM 720 C CA . GLY A 1 90 ? -1.232 1.245 6.443 1.00 95.81 90 GLY A CA 1
ATOM 721 C C . GLY A 1 90 ? -0.804 1.748 7.823 1.00 95.81 90 GLY A C 1
ATOM 722 O O . GLY A 1 90 ? -1.202 1.171 8.833 1.00 95.81 90 GLY A O 1
ATOM 723 N N . VAL A 1 91 ? -0.057 2.853 7.883 1.00 97.38 91 VAL A N 1
ATOM 724 C CA . VAL A 1 91 ? 0.384 3.460 9.150 1.00 97.38 91 VAL A CA 1
ATOM 725 C C . VAL A 1 91 ? -0.800 3.986 9.969 1.00 97.38 91 VAL A C 1
ATOM 727 O O . VAL A 1 91 ? -0.877 3.698 11.165 1.00 97.38 91 VAL A O 1
ATOM 730 N N . ASP A 1 92 ? -1.746 4.699 9.345 1.00 96.44 92 ASP A N 1
ATOM 731 C CA . ASP A 1 92 ? -2.952 5.205 10.025 1.00 96.44 92 ASP A CA 1
ATOM 732 C C . ASP A 1 92 ? -3.787 4.054 10.609 1.00 96.44 92 ASP A C 1
ATOM 734 O O . ASP A 1 92 ? -4.130 4.049 11.794 1.00 96.44 92 ASP A O 1
ATOM 738 N N . MET A 1 93 ? -4.060 3.020 9.809 1.00 96.56 93 MET A N 1
ATOM 739 C CA . MET A 1 93 ? -4.861 1.873 10.241 1.00 96.56 93 MET A CA 1
ATOM 740 C C . MET A 1 93 ? -4.162 1.041 11.316 1.00 96.56 93 MET A C 1
ATOM 742 O O . MET A 1 93 ? -4.812 0.595 12.263 1.00 96.56 93 MET A O 1
ATOM 746 N N . PHE A 1 94 ? -2.840 0.882 11.230 1.00 96.38 94 PHE A N 1
ATOM 747 C CA . PHE A 1 94 ? -2.052 0.221 12.266 1.00 96.38 94 PHE A CA 1
ATOM 748 C C . PHE A 1 94 ? -2.126 0.972 13.601 1.00 96.38 94 PHE A C 1
ATOM 750 O O . PHE A 1 94 ? -2.415 0.364 14.632 1.00 96.38 94 PHE A O 1
ATOM 757 N N . GLY A 1 95 ? -1.949 2.297 13.588 1.00 96.25 95 GLY A N 1
ATOM 758 C CA . GLY A 1 95 ? -2.060 3.128 14.789 1.00 96.25 95 GLY A CA 1
ATOM 759 C C . GLY A 1 95 ? -3.449 3.053 15.431 1.00 96.25 95 GLY A C 1
ATOM 760 O O . GLY A 1 95 ? -3.573 2.865 16.644 1.00 96.25 95 GLY A O 1
ATOM 761 N N . ARG A 1 96 ? -4.513 3.122 14.621 1.00 94.12 96 ARG A N 1
ATOM 762 C CA . ARG A 1 96 ? -5.896 2.979 15.108 1.00 94.12 96 ARG A CA 1
ATOM 763 C C . ARG A 1 96 ? -6.155 1.601 15.707 1.00 94.12 96 ARG A C 1
ATOM 765 O O . ARG A 1 96 ? -6.770 1.517 16.771 1.00 94.12 96 ARG A O 1
ATOM 772 N N . LEU A 1 97 ? -5.676 0.541 15.057 1.00 94.88 97 LEU A N 1
ATOM 773 C CA . LEU A 1 97 ? -5.823 -0.831 15.537 1.00 94.88 97 LEU A CA 1
ATOM 774 C C . LEU A 1 97 ? -5.095 -1.034 16.871 1.00 94.88 97 LEU A C 1
ATOM 776 O O . LEU A 1 97 ? -5.682 -1.572 17.807 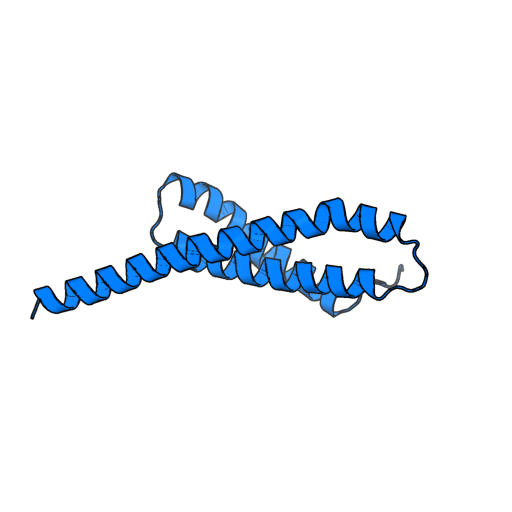1.00 94.88 97 LEU A O 1
ATOM 780 N N . LEU A 1 98 ? -3.859 -0.542 17.002 1.00 94.75 98 LEU A N 1
ATOM 781 C CA . LEU A 1 98 ? -3.128 -0.569 18.273 1.00 94.75 98 LEU A CA 1
ATOM 782 C C . LEU A 1 98 ? -3.904 0.141 19.385 1.00 94.75 98 LEU A C 1
ATOM 784 O O . LEU A 1 98 ? -4.094 -0.430 20.459 1.00 94.75 98 LEU A O 1
ATOM 788 N N . GLY A 1 99 ? -4.443 1.330 19.108 1.00 93.62 99 GLY A N 1
ATOM 789 C CA . GLY A 1 99 ? -5.274 2.056 20.067 1.00 93.62 99 GLY A CA 1
ATOM 790 C C . GLY A 1 99 ? -6.523 1.276 20.499 1.00 93.62 99 GLY A C 1
ATOM 791 O O . GLY A 1 99 ? -6.925 1.351 21.660 1.00 93.62 99 GLY A O 1
ATOM 792 N N . GLN A 1 100 ? -7.138 0.495 19.604 1.00 92.94 100 GLN A N 1
ATOM 793 C CA . GLN A 1 100 ? -8.252 -0.396 19.951 1.00 92.94 100 GLN A CA 1
ATOM 794 C C . GLN A 1 100 ? -7.799 -1.552 20.860 1.00 92.94 100 GLN A C 1
ATOM 796 O O . GLN A 1 100 ? -8.459 -1.830 21.865 1.00 92.94 100 GLN A O 1
ATOM 801 N N . VAL A 1 101 ? -6.663 -2.190 20.556 1.00 93.94 101 VAL A N 1
ATOM 802 C CA . VAL A 1 101 ? -6.101 -3.289 21.362 1.00 93.94 101 VAL A CA 1
ATOM 803 C C . VAL A 1 101 ? -5.727 -2.821 22.769 1.00 93.94 101 VAL A C 1
ATOM 805 O O . VAL A 1 101 ? -6.046 -3.487 23.756 1.00 93.94 101 VAL A O 1
ATOM 808 N N . GLU A 1 102 ? -5.095 -1.656 22.896 1.00 94.44 102 GLU A N 1
ATOM 809 C CA . GLU A 1 102 ? -4.710 -1.094 24.193 1.00 94.44 102 GLU A CA 1
ATOM 810 C C . GLU A 1 102 ? -5.922 -0.778 25.072 1.00 94.44 102 GLU A C 1
ATOM 812 O O . GLU A 1 102 ? -5.926 -1.114 26.262 1.00 94.44 102 GLU A O 1
ATOM 817 N N . ARG A 1 103 ? -6.982 -0.198 24.491 1.00 91.19 103 ARG A N 1
ATOM 818 C CA . ARG A 1 103 ? -8.249 0.055 25.197 1.00 91.19 103 ARG A CA 1
ATOM 819 C C . ARG A 1 103 ? -8.908 -1.240 25.655 1.00 91.19 103 ARG A C 1
ATOM 821 O O . ARG A 1 103 ? -9.346 -1.316 26.801 1.00 91.19 103 ARG A O 1
ATOM 828 N N . ALA A 1 104 ? -8.932 -2.264 24.801 1.00 90.00 104 ALA A N 1
ATOM 829 C CA . ALA A 1 104 ? -9.463 -3.575 25.160 1.00 90.00 104 ALA A CA 1
ATOM 830 C C . ALA A 1 104 ? -8.688 -4.185 26.341 1.00 90.00 104 ALA A C 1
ATOM 832 O O . ALA A 1 104 ? -9.290 -4.605 27.328 1.00 90.00 104 ALA A O 1
ATOM 833 N N . ARG A 1 105 ? -7.348 -4.135 26.308 1.00 89.69 105 ARG A N 1
ATOM 834 C CA . ARG A 1 105 ? -6.487 -4.603 27.408 1.00 89.69 105 ARG A CA 1
ATOM 835 C C . ARG A 1 105 ? -6.717 -3.828 28.711 1.00 89.69 105 ARG A C 1
ATOM 837 O O . ARG A 1 105 ? -6.706 -4.422 29.787 1.00 89.69 105 ARG A O 1
ATOM 844 N N . GLY A 1 106 ? -6.913 -2.512 28.633 1.00 81.94 106 GLY A N 1
ATOM 845 C CA . GLY A 1 106 ? -7.209 -1.660 29.790 1.00 81.94 106 GLY A CA 1
ATOM 846 C C . GLY A 1 106 ? -8.588 -1.920 30.406 1.00 81.94 106 GLY A C 1
ATOM 847 O O . GLY A 1 106 ? -8.730 -1.848 31.625 1.00 81.94 106 GLY A O 1
ATOM 848 N N . GLY A 1 107 ? -9.584 -2.275 29.588 1.00 68.88 107 GLY A N 1
ATOM 849 C CA . GLY A 1 107 ? -10.919 -2.675 30.043 1.00 68.88 107 GLY A CA 1
ATOM 850 C C . GLY A 1 107 ? -10.915 -3.991 30.822 1.00 68.88 107 GLY A C 1
ATO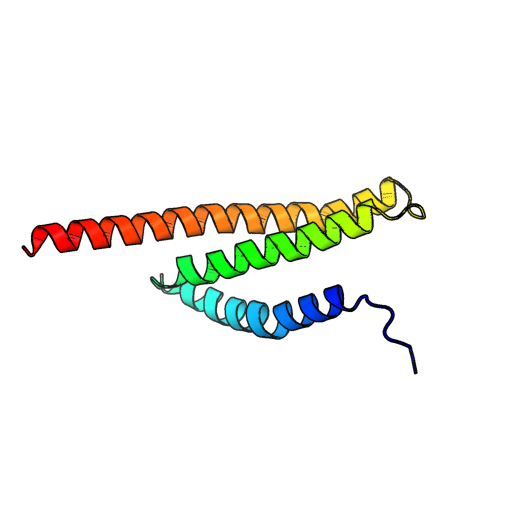M 851 O O . GLY A 1 107 ? -11.549 -4.077 31.869 1.00 68.88 107 GLY A O 1
ATOM 852 N N . VAL A 1 108 ? -10.124 -4.976 30.381 1.00 60.84 108 VAL A N 1
ATOM 853 C CA . VAL A 1 108 ? -9.965 -6.271 31.074 1.00 60.84 108 VAL A CA 1
ATOM 854 C C . VAL A 1 108 ? -9.434 -6.093 32.502 1.00 60.84 108 VAL A C 1
ATOM 856 O O . VAL A 1 108 ? -9.891 -6.773 33.413 1.00 60.84 108 VAL A O 1
ATOM 859 N N . LYS A 1 109 ? -8.528 -5.134 32.732 1.00 58.97 109 LYS A N 1
ATOM 860 C CA . LYS A 1 109 ? -7.967 -4.865 34.069 1.00 58.97 109 LYS A CA 1
ATOM 861 C C . LYS A 1 109 ? -8.923 -4.175 35.050 1.00 58.97 109 LYS A C 1
ATOM 863 O O . LYS A 1 109 ? -8.615 -4.162 36.231 1.00 58.97 109 LYS A O 1
ATOM 868 N N . LYS A 1 110 ? -10.022 -3.560 34.594 1.00 55.59 110 LYS A N 1
ATOM 869 C CA . LYS A 1 110 ? -10.994 -2.873 35.474 1.00 55.59 110 LYS A CA 1
ATOM 870 C C . LYS A 1 110 ? -12.151 -3.765 35.937 1.00 55.59 110 LYS A C 1
ATOM 872 O O . LYS A 1 110 ? -12.929 -3.338 36.780 1.00 55.59 110 LYS A O 1
ATOM 877 N N . VAL A 1 111 ? -12.301 -4.947 35.340 1.00 56.16 111 VAL A N 1
ATOM 878 C CA . VAL A 1 111 ? -13.397 -5.894 35.618 1.00 56.16 111 VAL A CA 1
ATOM 879 C C . VAL A 1 111 ? -12.974 -6.989 36.611 1.00 56.16 111 VAL A C 1
ATOM 881 O O . VAL A 1 111 ? -13.827 -7.712 37.119 1.00 56.16 111 VAL A O 1
ATOM 884 N N . GLN A 1 112 ? -11.677 -7.089 36.910 1.00 45.88 112 GLN A N 1
ATOM 885 C CA . GLN A 1 112 ? -11.101 -7.985 37.914 1.00 45.88 112 GLN A CA 1
ATOM 886 C C . GLN A 1 112 ? -10.767 -7.209 39.189 1.00 45.88 112 GLN A C 1
ATOM 888 O O . GLN A 1 112 ? -10.942 -7.794 40.278 1.00 45.88 112 GLN A O 1
#

pLDDT: mean 89.03, std 11.69, range [42.28, 97.38]

Organism: NCBI:txid703511

Foldseek 3Di:
DPDPPDDPVLVVLVVCCVVQVPVLVVVLVVCVVVVPLCNLVNLLVVLVSQLVSLVVVLVVVVPDPPDDPVRNVVVCVPSVVSNVVSVVSNVVSVVSVVVVVVVVVVVVVVVD

Radius of gyration: 18.72 Å; chains: 1; bounding box: 37×26×68 Å